Protein AF-A0A8S0VMH8-F1 (afdb_monomer_lite)

Secondary structure (DSSP, 8-state):
----------EEEEEPPP---S--TT---HHHHHHHHHHHTT-EEEEEE-SS-EEEEEE--HHHHHHHHHHTT-EEEBTTS-EEE--STTGGGBPPPTTS-SS-HHHHHHHHHHHHHHHH-

Organism: NCBI:txid158383

Foldseek 3Di:
DDDPPPPFPWPKDWDFDDDDDDDDPDPDPVVVVLQVLCVVLQWDWDWDDDPGTIIITTGHDPLSLQVLQLVVQDFFAFPVGDTGGRHSVPQNRGDADPVRHSDDPVSSVSSVCSSSVVSVD

Radius of gyration: 18.2 Å; chains: 1; bounding box: 45×43×51 Å

Sequence (121 aa):
MRGKKKLCLRFVWWFQRKSEKQGDESSLDCVEVLVDEFKKGGLIVERVIGLQNEFIKLSAPLEILGKAAAELQFTKRTHIGMDLPFEWDEVEAFVRQPDGSLFTWCEHFHCYNHIIYGIVC

pLDDT: mean 79.64, std 22.3, range [29.2, 97.75]

Structure (mmCIF, N/CA/C/O backbone):
data_AF-A0A8S0VMH8-F1
#
_entry.id   AF-A0A8S0VMH8-F1
#
loop_
_atom_site.group_PDB
_atom_site.id
_atom_site.type_symbol
_atom_site.label_atom_id
_atom_site.label_alt_id
_atom_site.label_comp_id
_atom_site.label_asym_id
_atom_site.label_entity_id
_atom_site.label_seq_id
_atom_site.pdbx_PDB_ins_code
_atom_site.Cartn_x
_atom_site.Cartn_y
_atom_site.Cartn_z
_atom_site.occupancy
_atom_site.B_iso_or_equiv
_atom_site.auth_seq_id
_atom_site.auth_comp_id
_atom_site.auth_asym_id
_atom_site.auth_atom_id
_atom_site.pdbx_PDB_model_num
ATOM 1 N N . MET A 1 1 ? 7.096 -28.220 6.467 1.00 31.67 1 MET A N 1
ATOM 2 C CA . MET A 1 1 ? 6.197 -27.231 5.828 1.00 31.67 1 MET A CA 1
ATOM 3 C C . MET A 1 1 ? 6.559 -25.843 6.349 1.00 31.67 1 MET A C 1
ATOM 5 O O . MET A 1 1 ? 6.340 -25.572 7.520 1.00 31.67 1 MET A O 1
ATOM 9 N N . ARG A 1 2 ? 7.225 -25.003 5.541 1.00 32.41 2 ARG A N 1
ATOM 10 C CA . ARG A 1 2 ? 7.616 -23.637 5.945 1.00 32.41 2 ARG A CA 1
ATOM 11 C C . ARG A 1 2 ? 6.394 -22.728 5.853 1.00 32.41 2 ARG A C 1
ATOM 13 O O . ARG A 1 2 ? 5.888 -22.496 4.759 1.00 32.41 2 ARG A O 1
ATOM 20 N N . GLY A 1 3 ? 5.926 -22.240 7.000 1.00 30.70 3 GLY A N 1
ATOM 21 C CA . GLY A 1 3 ? 4.886 -21.220 7.070 1.00 30.70 3 GLY A CA 1
ATOM 22 C C . GLY A 1 3 ? 5.331 -19.971 6.317 1.00 30.70 3 GLY A C 1
ATOM 23 O O . GLY A 1 3 ? 6.399 -19.420 6.588 1.00 30.70 3 GLY A O 1
ATOM 24 N N . LYS A 1 4 ? 4.522 -19.551 5.343 1.00 32.47 4 LYS A N 1
ATOM 25 C CA . LYS A 1 4 ? 4.679 -18.277 4.643 1.00 32.47 4 LYS A CA 1
ATOM 26 C C . LYS A 1 4 ? 4.610 -17.168 5.692 1.00 32.47 4 LYS A C 1
ATOM 28 O O . LYS A 1 4 ? 3.552 -16.941 6.276 1.00 32.47 4 LYS A O 1
ATOM 33 N N . LYS A 1 5 ? 5.731 -16.489 5.944 1.00 29.20 5 LYS A N 1
ATOM 34 C CA . LYS A 1 5 ? 5.734 -15.226 6.683 1.00 29.20 5 LYS A CA 1
ATOM 35 C C . LYS A 1 5 ? 4.987 -14.215 5.813 1.00 29.20 5 LYS A C 1
ATOM 37 O O . LYS A 1 5 ? 5.575 -13.628 4.913 1.00 29.20 5 LYS A O 1
ATOM 42 N N . LYS A 1 6 ? 3.676 -14.065 6.025 1.00 30.50 6 LYS A N 1
ATOM 43 C CA . LYS A 1 6 ? 2.951 -12.892 5.533 1.00 30.50 6 LYS A CA 1
ATOM 44 C C . LYS A 1 6 ? 3.565 -11.705 6.263 1.00 30.50 6 LYS A C 1
ATOM 46 O O . LYS A 1 6 ? 3.355 -11.553 7.465 1.00 30.50 6 LYS A O 1
ATOM 51 N N . LEU A 1 7 ? 4.378 -10.927 5.557 1.00 31.72 7 LEU A N 1
ATOM 52 C CA . LEU A 1 7 ? 4.862 -9.639 6.025 1.00 31.72 7 LEU A CA 1
ATOM 53 C C . LEU A 1 7 ? 3.640 -8.711 6.071 1.00 31.72 7 LEU A C 1
ATOM 55 O O . LEU A 1 7 ? 3.304 -8.034 5.108 1.00 31.72 7 LEU A O 1
ATOM 59 N N . CYS A 1 8 ? 2.884 -8.802 7.163 1.00 35.44 8 CYS A N 1
ATOM 60 C CA . CYS A 1 8 ? 1.748 -7.940 7.433 1.00 35.44 8 CYS A CA 1
ATOM 61 C C . CYS A 1 8 ? 2.316 -6.703 8.114 1.00 35.44 8 CYS A C 1
ATOM 63 O O . CYS A 1 8 ? 2.637 -6.720 9.303 1.00 35.44 8 CYS A O 1
ATOM 65 N N . LEU A 1 9 ? 2.516 -5.658 7.327 1.00 40.50 9 LEU A N 1
ATOM 66 C CA . LEU A 1 9 ? 2.831 -4.339 7.836 1.00 40.50 9 LEU A CA 1
ATOM 67 C C . LEU A 1 9 ? 1.653 -3.868 8.688 1.00 40.50 9 LEU A C 1
ATOM 69 O O . LEU A 1 9 ? 0.569 -3.625 8.174 1.00 40.50 9 LEU A O 1
ATOM 73 N N . ARG A 1 10 ? 1.854 -3.848 10.006 1.00 44.62 10 ARG A N 1
ATOM 74 C CA . ARG A 1 10 ? 0.861 -3.447 11.003 1.00 44.62 10 ARG A CA 1
ATOM 75 C C . ARG A 1 10 ? 1.161 -2.010 11.400 1.00 44.62 10 ARG A C 1
ATOM 77 O O . ARG A 1 10 ? 1.980 -1.782 12.285 1.00 44.62 10 ARG A O 1
ATOM 84 N N . PHE A 1 11 ? 0.501 -1.047 10.765 1.00 49.25 11 PHE A N 1
ATOM 85 C CA . PHE A 1 11 ? 0.364 0.266 11.389 1.00 49.25 11 PHE A CA 1
ATOM 86 C C . PHE A 1 11 ? -0.639 0.110 12.523 1.00 49.25 11 PHE A C 1
ATOM 88 O O . PHE A 1 11 ? -1.797 -0.230 12.286 1.00 49.25 11 PHE A O 1
ATOM 95 N N . VAL A 1 12 ? -0.150 0.248 13.753 1.00 50.31 12 VAL A N 1
ATOM 96 C CA . VAL A 1 12 ? -0.958 0.190 14.970 1.00 50.31 12 VAL A CA 1
ATOM 97 C C . VAL A 1 12 ? -1.153 1.623 15.426 1.00 50.31 12 VAL A C 1
ATOM 99 O O . VAL A 1 12 ? -0.235 2.223 15.983 1.00 50.31 12 VAL A O 1
ATOM 102 N N . TRP A 1 13 ? -2.334 2.176 15.170 1.00 48.81 13 TRP A N 1
ATOM 103 C CA . TRP A 1 13 ? -2.704 3.459 15.754 1.00 48.81 13 TRP A CA 1
ATOM 104 C C . TRP A 1 13 ? -3.155 3.235 17.196 1.00 48.81 13 TRP A C 1
ATOM 106 O O . TRP A 1 13 ? -3.978 2.360 17.475 1.00 48.81 13 TRP A O 1
ATOM 116 N N . TRP A 1 14 ? -2.558 3.994 18.115 1.00 41.19 14 TRP A N 1
ATOM 117 C CA . TRP A 1 14 ? -2.886 3.977 19.537 1.00 41.19 14 TRP A CA 1
ATOM 118 C C . TRP A 1 14 ? -4.058 4.920 19.790 1.00 41.19 14 TRP A C 1
ATOM 120 O O . TRP A 1 14 ? -3.935 6.119 19.546 1.00 41.19 14 TRP A O 1
ATOM 130 N N . PHE A 1 15 ? -5.161 4.397 20.325 1.00 46.44 15 PHE A N 1
ATOM 131 C CA . PHE A 1 15 ? -6.250 5.224 20.835 1.00 46.44 15 PHE A CA 1
ATOM 132 C C . PHE A 1 15 ? -6.368 5.051 22.352 1.00 46.44 15 PHE A C 1
ATOM 134 O O . PHE A 1 15 ? -6.467 3.932 22.863 1.00 46.44 15 PHE A O 1
ATOM 141 N N . GLN A 1 16 ? -6.343 6.164 23.090 1.00 42.12 16 GLN A N 1
ATOM 142 C CA . GLN A 1 16 ? -6.685 6.156 24.510 1.00 42.12 16 GLN A CA 1
ATOM 143 C C . GLN A 1 16 ? -8.202 6.223 24.663 1.00 42.12 16 GLN A C 1
ATOM 145 O O . GLN A 1 16 ? -8.855 7.144 24.172 1.00 42.12 16 GLN A O 1
ATOM 150 N N . ARG A 1 17 ? -8.758 5.263 25.402 1.00 49.00 17 ARG A N 1
ATOM 151 C CA . ARG A 1 17 ? -10.168 5.258 25.790 1.00 49.00 17 ARG A CA 1
ATOM 152 C C . ARG A 1 17 ? -10.458 6.469 26.683 1.00 49.00 17 ARG A C 1
ATOM 154 O O . ARG A 1 17 ? -9.958 6.524 27.807 1.00 49.00 17 ARG A O 1
ATOM 161 N N . LYS A 1 18 ? -11.321 7.394 26.252 1.00 48.12 18 LYS A N 1
ATOM 162 C CA . LYS A 1 18 ? -12.032 8.265 27.201 1.00 48.12 18 LYS A CA 1
ATOM 163 C C . LYS A 1 18 ? -13.175 7.455 27.805 1.00 48.12 18 LYS A C 1
ATOM 165 O O . LYS A 1 18 ? -14.007 6.923 27.085 1.00 48.12 18 LYS A O 1
ATOM 170 N N . SER A 1 19 ? -13.194 7.312 29.127 1.00 41.12 19 SER A N 1
ATOM 171 C CA . SER A 1 19 ? -14.351 6.756 29.828 1.00 41.12 19 SER A CA 1
ATOM 172 C C . SER A 1 19 ? -15.518 7.740 29.710 1.00 41.12 19 SER A C 1
ATOM 174 O O . SER A 1 19 ? -15.486 8.788 30.360 1.00 41.12 19 SER A O 1
ATOM 176 N N . GLU A 1 20 ? -16.530 7.432 28.904 1.00 45.09 20 GLU A N 1
ATOM 177 C CA . GLU A 1 20 ? -17.802 8.149 28.980 1.00 45.09 20 GLU A CA 1
ATOM 178 C C . GLU A 1 20 ? -18.478 7.808 30.312 1.00 45.09 20 GLU A C 1
ATOM 180 O O . GLU A 1 20 ? -18.734 6.649 30.648 1.00 45.09 20 GLU A O 1
ATOM 185 N N . LYS A 1 21 ? -18.716 8.850 31.114 1.00 41.84 21 LYS A N 1
ATOM 186 C CA . LYS A 1 21 ? -19.745 8.801 32.149 1.00 41.84 21 LYS A CA 1
ATOM 187 C C . LYS A 1 21 ? -21.090 8.711 31.429 1.00 41.84 21 LYS A C 1
ATOM 189 O O . LYS A 1 21 ? -21.283 9.382 30.424 1.00 41.84 21 LYS A O 1
ATOM 194 N N . GLN A 1 22 ? -21.971 7.874 31.969 1.00 44.91 22 GLN A N 1
ATOM 195 C CA . GLN A 1 22 ? -23.340 7.638 31.510 1.00 44.91 22 GLN A CA 1
ATOM 196 C C . GLN A 1 22 ? -24.050 8.908 31.020 1.00 44.91 22 GLN A C 1
ATOM 198 O O . GLN A 1 22 ? -24.125 9.888 31.760 1.00 44.91 22 GLN A O 1
ATOM 203 N N . GLY A 1 23 ? -24.649 8.800 29.832 1.00 42.72 23 GLY A N 1
ATOM 204 C CA . GLY A 1 23 ? -25.714 9.675 29.351 1.00 42.72 23 GLY A CA 1
ATOM 205 C C . GLY A 1 23 ? -25.326 10.559 28.171 1.00 42.72 23 GLY A C 1
ATOM 206 O O . GLY A 1 23 ? -25.052 11.730 28.384 1.00 42.72 23 GLY A O 1
ATOM 207 N N . ASP A 1 24 ? -25.343 10.014 26.951 1.00 37.09 24 ASP A N 1
ATOM 208 C CA . ASP A 1 24 ? -26.187 10.543 25.868 1.00 37.09 24 ASP A CA 1
ATOM 209 C C . ASP A 1 24 ? -26.194 9.569 24.679 1.00 37.09 24 ASP A C 1
ATOM 211 O O . ASP A 1 24 ? -25.151 9.174 24.160 1.00 37.09 24 ASP A O 1
ATOM 215 N N . GLU A 1 25 ? -27.381 9.167 24.244 1.00 49.41 25 GLU A N 1
ATOM 216 C CA . GLU A 1 25 ? -27.616 8.284 23.100 1.00 49.41 25 GLU A CA 1
ATOM 217 C C . GLU A 1 25 ? -27.525 9.114 21.804 1.00 49.41 25 GLU A C 1
ATOM 219 O O . GLU A 1 25 ? -28.521 9.334 21.125 1.00 49.41 25 GLU A O 1
ATOM 224 N N . SER A 1 26 ? -26.350 9.684 21.496 1.00 48.09 26 SER A N 1
ATOM 225 C CA . SER A 1 26 ? -26.104 10.365 20.205 1.00 48.09 26 SER A CA 1
ATOM 226 C C . SER A 1 26 ? -24.635 10.627 19.832 1.00 48.09 26 SER A C 1
ATOM 228 O O . SER A 1 26 ? -24.385 11.256 18.800 1.00 48.09 26 SER A O 1
ATOM 230 N N . SER A 1 27 ? -23.638 10.155 20.594 1.00 51.16 27 SER A N 1
ATOM 231 C CA . SER A 1 27 ? -22.252 10.220 20.117 1.00 51.16 27 SER A CA 1
ATOM 232 C C . SER A 1 27 ? -22.041 9.119 19.072 1.00 51.16 27 SER A C 1
ATOM 234 O O . SER A 1 27 ? -21.967 7.935 19.385 1.00 51.16 27 SER A O 1
ATOM 236 N N . LEU A 1 28 ? -22.006 9.496 17.790 1.00 55.19 28 LEU A N 1
ATOM 237 C CA . LEU A 1 28 ? -21.472 8.630 16.734 1.00 55.19 28 LEU A CA 1
ATOM 238 C C . LEU A 1 28 ? -20.139 8.057 17.234 1.00 55.19 28 LEU A C 1
ATOM 240 O O . LEU A 1 28 ? -19.263 8.849 17.599 1.00 55.19 28 LEU A O 1
ATOM 244 N N . ASP A 1 29 ? -19.981 6.726 17.266 1.00 78.88 29 ASP A N 1
ATOM 245 C CA . ASP A 1 29 ? -18.686 6.116 17.580 1.00 78.88 29 ASP A CA 1
ATOM 246 C C . ASP A 1 29 ? -17.715 6.580 16.489 1.00 78.88 29 ASP A C 1
ATOM 248 O O . ASP A 1 29 ? -17.712 6.091 15.359 1.00 78.88 29 ASP A O 1
ATOM 252 N N . CYS A 1 30 ? -16.922 7.605 16.800 1.00 79.38 30 CYS A N 1
ATOM 253 C CA . CYS A 1 30 ? -15.987 8.210 15.862 1.00 79.38 30 CYS A CA 1
ATOM 254 C C . CYS A 1 30 ? -14.969 7.182 15.356 1.00 79.38 30 CYS A C 1
ATOM 256 O O . CYS A 1 30 ? -14.424 7.338 14.263 1.00 79.38 30 CYS A O 1
ATOM 258 N N . VAL A 1 31 ? -14.761 6.106 16.122 1.00 82.19 31 VAL A N 1
ATOM 259 C CA . VAL A 1 31 ? -13.956 4.961 15.720 1.00 82.19 31 VAL A CA 1
ATOM 260 C C . VAL A 1 31 ? -14.654 4.165 14.620 1.00 82.19 31 VAL A C 1
ATOM 262 O O . VAL A 1 31 ? -13.990 3.779 13.663 1.00 82.19 31 VAL A O 1
ATOM 265 N N . GLU A 1 32 ? -15.968 3.942 14.697 1.00 86.56 32 GLU A N 1
ATOM 266 C CA . GLU A 1 32 ? -16.723 3.256 13.637 1.00 86.56 32 GLU A CA 1
ATOM 267 C C . GLU A 1 32 ? -16.711 4.049 12.332 1.00 86.56 32 GLU A C 1
ATOM 269 O O . GLU A 1 32 ? -16.395 3.482 11.287 1.00 86.56 32 GLU A O 1
ATOM 274 N N . VAL A 1 33 ? -16.941 5.365 12.399 1.00 87.88 33 VAL A N 1
ATOM 275 C CA . VAL A 1 33 ? -16.843 6.241 11.220 1.00 87.88 33 VAL A CA 1
ATOM 276 C C . VAL A 1 33 ? -15.447 6.142 10.598 1.00 87.88 33 VAL A C 1
ATOM 278 O O . VAL A 1 33 ? -15.318 5.918 9.397 1.00 87.88 33 VAL A O 1
ATOM 281 N N . LEU A 1 34 ? -14.390 6.230 11.411 1.00 86.81 34 LEU A N 1
ATOM 282 C CA . LEU A 1 34 ? -13.008 6.119 10.940 1.00 86.81 34 LEU A CA 1
ATOM 283 C C . LEU A 1 34 ? -12.707 4.748 10.306 1.00 86.81 34 LEU A C 1
ATOM 285 O O . LEU A 1 34 ? -12.033 4.668 9.279 1.00 86.81 34 LEU A O 1
ATOM 289 N N . VAL A 1 35 ? -13.202 3.661 10.905 1.00 89.94 35 VAL A N 1
ATOM 290 C CA . VAL A 1 35 ? -13.057 2.299 10.369 1.00 89.94 35 VAL A CA 1
ATOM 291 C C . VAL A 1 35 ? -13.734 2.177 9.006 1.00 89.94 35 VAL A C 1
ATOM 293 O O . VAL A 1 35 ? -13.166 1.557 8.103 1.00 89.94 35 VAL A O 1
ATOM 296 N N . ASP A 1 36 ? -14.922 2.752 8.848 1.00 92.38 36 ASP A N 1
ATOM 297 C CA . ASP A 1 36 ? -15.658 2.712 7.589 1.00 92.38 36 ASP A CA 1
ATOM 298 C C . ASP A 1 36 ? -14.982 3.547 6.504 1.00 92.38 36 ASP A C 1
ATOM 300 O O . ASP A 1 36 ? -14.848 3.069 5.376 1.00 92.38 36 ASP A O 1
ATOM 304 N N . GLU A 1 37 ? -14.464 4.730 6.834 1.00 92.12 37 GLU A N 1
ATOM 305 C CA . GLU A 1 37 ? -13.691 5.540 5.887 1.00 92.12 37 GLU A CA 1
ATOM 306 C C . GLU A 1 37 ? -12.401 4.835 5.438 1.00 92.12 37 GLU A C 1
ATOM 308 O O . GLU A 1 37 ? -12.110 4.764 4.242 1.00 92.12 37 GLU A O 1
ATOM 313 N N . PHE A 1 38 ? -11.669 4.189 6.352 1.00 92.56 38 PHE A N 1
ATOM 314 C CA . PHE A 1 38 ? -10.505 3.381 5.973 1.00 92.56 38 PHE A CA 1
ATOM 315 C C . PHE A 1 38 ? -10.865 2.215 5.046 1.00 92.56 38 PHE A C 1
ATOM 317 O O . PHE A 1 38 ? -10.144 1.956 4.078 1.00 92.56 38 PHE A O 1
ATOM 324 N N . LYS A 1 39 ? -11.985 1.526 5.294 1.00 94.12 39 LYS A N 1
ATOM 325 C CA . LYS A 1 39 ? -12.461 0.452 4.408 1.00 94.12 39 LYS A CA 1
ATOM 326 C C . LYS A 1 39 ? -12.870 0.979 3.034 1.00 94.12 39 LYS A C 1
ATOM 328 O O . LYS A 1 39 ? -12.551 0.335 2.036 1.00 94.12 39 LYS A O 1
ATOM 333 N N . LYS A 1 40 ? -13.542 2.136 2.962 1.00 93.50 40 LYS A N 1
ATOM 334 C CA . LYS A 1 40 ? -13.889 2.801 1.692 1.00 93.50 40 LYS A CA 1
ATOM 335 C C . LYS A 1 40 ? -12.640 3.165 0.890 1.00 93.50 40 LYS A C 1
ATOM 337 O O . LYS A 1 40 ? -12.631 2.975 -0.321 1.00 93.50 40 LYS A O 1
ATOM 342 N N . GLY A 1 41 ? -11.567 3.578 1.568 1.00 90.62 41 GLY A N 1
ATOM 343 C CA . GLY A 1 41 ? -10.242 3.790 0.974 1.00 90.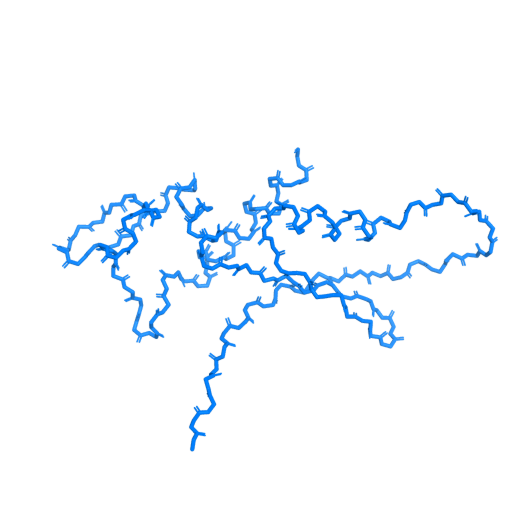62 41 GLY A CA 1
ATOM 344 C C . GLY A 1 41 ? -9.508 2.512 0.538 1.00 90.62 41 GLY A C 1
ATOM 345 O O . GLY A 1 41 ? -8.355 2.575 0.120 1.00 90.62 41 GLY A O 1
ATOM 346 N N . GLY A 1 42 ? -10.137 1.336 0.648 1.00 92.31 42 GLY A N 1
ATOM 347 C CA . GLY A 1 42 ? -9.565 0.056 0.229 1.00 92.31 42 GLY A CA 1
ATOM 348 C C . GLY A 1 42 ? -8.612 -0.579 1.245 1.00 92.31 42 GLY A C 1
ATOM 349 O O . GLY A 1 42 ? -7.966 -1.584 0.935 1.00 92.31 42 GLY A O 1
ATOM 350 N N . LEU A 1 43 ? -8.518 -0.032 2.462 1.00 93.31 43 LEU A N 1
ATOM 351 C CA . LEU A 1 43 ? -7.717 -0.621 3.530 1.00 93.31 43 LEU A CA 1
ATOM 352 C C . LEU A 1 43 ? -8.461 -1.783 4.201 1.00 93.31 43 LEU A C 1
ATOM 354 O O . LEU A 1 43 ? -9.674 -1.777 4.402 1.00 93.31 43 LEU A O 1
ATOM 358 N N . ILE A 1 44 ? -7.697 -2.790 4.608 1.00 93.19 44 ILE A N 1
ATOM 359 C CA . ILE A 1 44 ? -8.143 -3.871 5.481 1.00 93.19 44 ILE A CA 1
ATOM 360 C C . ILE A 1 44 ? -7.913 -3.419 6.922 1.00 93.19 44 ILE A C 1
ATOM 362 O O . ILE A 1 44 ? -6.781 -3.139 7.322 1.00 93.19 44 ILE A O 1
ATOM 366 N N . VAL A 1 45 ? -8.992 -3.375 7.700 1.00 92.31 45 VAL A N 1
ATOM 367 C CA . VAL A 1 45 ? -9.004 -2.823 9.058 1.00 92.31 45 VAL A CA 1
ATOM 368 C C . VAL A 1 45 ? -9.329 -3.926 10.068 1.00 92.31 45 VAL A C 1
ATOM 370 O O . VAL A 1 45 ? -10.381 -4.556 9.985 1.00 92.31 45 VAL A O 1
ATOM 373 N N . GLU A 1 46 ? -8.441 -4.159 11.037 1.00 90.12 46 GLU A N 1
ATOM 374 C CA . GLU A 1 46 ? -8.651 -5.077 12.169 1.00 90.12 46 GLU A CA 1
ATOM 375 C C . GLU A 1 46 ? -8.664 -4.257 13.472 1.00 90.12 46 GLU A C 1
ATOM 377 O O . GLU A 1 46 ? -7.625 -3.748 13.901 1.00 90.12 46 GLU A O 1
ATOM 382 N N . ARG A 1 47 ? -9.840 -4.133 14.106 1.00 86.38 47 ARG A N 1
ATOM 383 C CA . ARG A 1 47 ? -10.011 -3.524 15.439 1.00 86.38 47 ARG A CA 1
ATOM 384 C C . ARG A 1 47 ? -9.601 -4.540 16.504 1.00 86.38 47 ARG A C 1
ATOM 386 O O . ARG A 1 47 ? -10.004 -5.700 16.457 1.00 86.38 47 ARG A O 1
ATOM 393 N N . VAL A 1 48 ? -8.776 -4.122 17.454 1.00 84.19 48 VAL A N 1
ATOM 394 C CA . VAL A 1 48 ? -8.186 -4.999 18.468 1.00 84.19 48 VAL A CA 1
ATOM 395 C C . VAL A 1 48 ? -8.344 -4.353 19.820 1.00 84.19 48 VAL A C 1
ATOM 397 O O . VAL A 1 48 ? -7.717 -3.340 20.128 1.00 84.19 48 VAL A O 1
ATOM 400 N N . ILE A 1 49 ? -9.164 -4.988 20.640 1.00 82.62 49 ILE A N 1
ATOM 401 C CA . ILE A 1 49 ? -9.447 -4.536 21.990 1.00 82.62 49 ILE A CA 1
ATOM 402 C C . ILE A 1 49 ? -8.407 -5.170 22.916 1.00 82.62 49 ILE A C 1
ATOM 404 O O . ILE A 1 49 ? -8.356 -6.388 23.083 1.00 82.62 49 ILE A O 1
ATOM 408 N N . GLY A 1 50 ? -7.528 -4.342 23.470 1.00 75.44 50 GLY A N 1
ATOM 409 C CA . GLY A 1 50 ? -6.598 -4.713 24.528 1.00 75.44 50 GLY A CA 1
ATOM 410 C C . GLY A 1 50 ? -7.190 -4.476 25.921 1.00 75.44 50 GLY A C 1
ATOM 411 O O . GLY A 1 50 ? -8.266 -3.911 26.080 1.00 75.44 50 GLY A O 1
ATOM 412 N N . LEU A 1 51 ? -6.450 -4.876 26.958 1.00 71.69 51 LEU A N 1
ATOM 413 C CA . LEU A 1 51 ? -6.876 -4.758 28.364 1.00 71.69 51 LEU A CA 1
ATOM 414 C C . LEU A 1 51 ? -7.166 -3.315 28.812 1.00 71.69 51 LEU A C 1
ATOM 416 O O . LEU A 1 51 ? -8.059 -3.087 29.622 1.00 71.69 51 LEU A O 1
ATOM 420 N N . GLN A 1 52 ? -6.396 -2.346 28.315 1.00 72.44 52 GLN A N 1
ATOM 421 C CA . GLN A 1 52 ? -6.523 -0.927 28.681 1.00 72.44 52 GLN A CA 1
ATOM 422 C C . GLN A 1 52 ? -6.728 -0.010 27.475 1.00 72.44 52 GLN A C 1
ATOM 424 O O . GLN A 1 52 ? -7.095 1.149 27.649 1.00 72.44 52 GLN A O 1
ATOM 429 N N . ASN A 1 53 ? -6.485 -0.522 26.268 1.00 71.06 53 ASN A N 1
ATOM 430 C CA . ASN A 1 53 ? -6.367 0.277 25.057 1.00 71.06 53 ASN A CA 1
ATOM 431 C C . ASN A 1 53 ? -7.056 -0.416 23.904 1.00 71.06 53 ASN A C 1
ATOM 433 O O . ASN A 1 53 ? -7.219 -1.636 23.901 1.00 71.06 53 ASN A O 1
ATOM 437 N N . GLU A 1 54 ? -7.369 0.375 22.898 1.00 78.12 54 GLU A N 1
ATOM 438 C CA . GLU A 1 54 ? -7.899 -0.108 21.648 1.00 78.12 54 GLU A CA 1
ATOM 439 C C . GLU A 1 54 ? -6.944 0.250 20.515 1.00 78.12 54 GLU A C 1
ATOM 441 O O . GLU A 1 54 ? -6.321 1.316 20.517 1.00 78.12 54 GLU A O 1
ATOM 446 N N . PHE A 1 55 ? -6.806 -0.669 19.566 1.00 79.81 55 PHE A N 1
ATOM 447 C CA . PHE A 1 55 ? -5.918 -0.514 18.432 1.00 79.81 55 PHE A CA 1
ATOM 448 C C . PHE A 1 55 ? -6.654 -0.778 17.137 1.00 79.81 55 PHE A C 1
ATOM 450 O O . PHE A 1 55 ? -7.359 -1.779 17.005 1.00 79.81 55 PHE A O 1
ATOM 457 N N . ILE A 1 56 ? -6.376 0.054 16.144 1.00 85.75 56 ILE A N 1
ATOM 458 C CA . ILE A 1 56 ? -6.708 -0.248 14.761 1.00 85.75 56 ILE A CA 1
ATOM 459 C C . ILE A 1 56 ? -5.432 -0.709 14.075 1.00 85.75 56 ILE A C 1
ATOM 461 O O . ILE A 1 56 ? -4.417 -0.009 14.073 1.00 85.75 56 ILE A O 1
ATOM 465 N N . LYS A 1 57 ? -5.483 -1.907 13.503 1.00 88.81 57 LYS A N 1
ATOM 466 C CA . LYS A 1 57 ? -4.452 -2.409 12.604 1.00 88.81 57 LYS A CA 1
ATOM 467 C C . LYS A 1 57 ? -4.908 -2.170 11.181 1.00 88.81 57 LYS A C 1
ATOM 469 O O . LYS A 1 57 ? -5.965 -2.656 10.781 1.00 88.81 57 LYS A O 1
ATOM 474 N N . LEU A 1 58 ? -4.074 -1.468 10.432 1.00 90.25 58 LEU A N 1
ATOM 475 C CA . LEU A 1 58 ? -4.282 -1.251 9.011 1.00 90.25 58 LEU A CA 1
ATOM 476 C C . LEU A 1 58 ? -3.403 -2.193 8.201 1.00 90.25 58 LEU A C 1
ATOM 478 O O . LEU A 1 58 ? -2.270 -2.509 8.570 1.00 90.25 58 LEU A O 1
ATOM 482 N N . SER A 1 59 ? -3.952 -2.658 7.093 1.00 91.38 59 SER A N 1
ATOM 483 C CA . SER A 1 59 ? -3.252 -3.376 6.040 1.00 91.38 59 SER A CA 1
ATOM 484 C C . SER A 1 59 ? -3.839 -2.953 4.697 1.00 91.38 59 SER A C 1
ATOM 486 O O . SER A 1 59 ? -4.963 -2.470 4.643 1.00 91.38 59 SER A O 1
ATOM 488 N N . ALA A 1 60 ? -3.105 -3.130 3.607 1.00 92.31 60 ALA A N 1
ATOM 489 C CA . ALA A 1 60 ? -3.561 -2.755 2.276 1.00 92.31 60 ALA A CA 1
ATOM 490 C C . ALA A 1 60 ? -3.274 -3.889 1.283 1.00 92.31 60 ALA A C 1
ATOM 492 O O . ALA A 1 60 ? -2.196 -4.497 1.343 1.00 92.31 60 ALA A O 1
ATOM 493 N N . PRO A 1 61 ? -4.214 -4.199 0.373 1.00 94.31 61 PRO A N 1
ATOM 494 C CA . PRO A 1 61 ? -3.926 -5.019 -0.794 1.00 94.31 61 PRO A CA 1
ATOM 495 C C . PRO A 1 61 ? -2.786 -4.413 -1.620 1.00 94.31 61 PRO A C 1
ATOM 497 O O . PRO A 1 61 ? -2.635 -3.193 -1.679 1.00 94.31 61 PRO A O 1
ATOM 500 N N . LEU A 1 62 ? -2.013 -5.263 -2.303 1.00 93.88 62 LEU A N 1
ATOM 501 C CA . LEU A 1 62 ? -0.890 -4.801 -3.127 1.00 93.88 62 LEU A CA 1
ATOM 502 C C . LEU A 1 62 ? -1.337 -3.806 -4.208 1.00 93.88 62 LEU A C 1
ATOM 504 O O . LEU A 1 62 ? -0.621 -2.853 -4.470 1.00 93.88 62 LEU A O 1
ATOM 508 N N . GLU A 1 63 ? -2.529 -3.997 -4.774 1.00 95.75 63 GLU A N 1
ATOM 509 C CA . GLU A 1 63 ? -3.128 -3.087 -5.756 1.00 95.75 63 GLU A CA 1
ATOM 510 C C . GLU A 1 63 ? -3.371 -1.682 -5.204 1.00 95.75 63 GLU A C 1
ATOM 512 O O . GLU A 1 63 ? -3.069 -0.701 -5.874 1.00 95.75 63 GLU A O 1
ATOM 517 N N . ILE A 1 64 ? -3.867 -1.572 -3.970 1.00 96.12 64 ILE A N 1
ATOM 518 C CA . ILE A 1 64 ? -4.119 -0.274 -3.334 1.00 96.12 64 ILE A CA 1
ATOM 519 C C . ILE A 1 64 ? -2.796 0.462 -3.097 1.00 96.12 64 ILE A C 1
ATOM 521 O O . ILE A 1 64 ? -2.684 1.651 -3.384 1.00 96.12 64 ILE A O 1
ATOM 525 N N . LEU A 1 65 ? -1.764 -0.261 -2.652 1.00 95.62 65 LEU A N 1
ATOM 526 C CA . LEU A 1 65 ? -0.416 0.296 -2.504 1.00 95.62 65 LEU A CA 1
ATOM 527 C C . LEU A 1 65 ? 0.205 0.662 -3.856 1.00 95.62 65 LEU A C 1
ATOM 529 O O . LEU A 1 65 ? 0.885 1.674 -3.960 1.00 95.62 65 LEU A O 1
ATOM 533 N N . GLY A 1 66 ? -0.052 -0.138 -4.889 1.00 96.69 66 GLY A N 1
ATOM 534 C CA . GLY A 1 66 ? 0.390 0.118 -6.251 1.00 96.69 66 GLY A CA 1
ATOM 535 C C . GLY A 1 66 ? -0.175 1.404 -6.834 1.00 96.69 66 GLY A C 1
ATOM 536 O O . GLY A 1 66 ? 0.582 2.231 -7.331 1.00 96.69 66 GLY A O 1
ATOM 537 N N . LYS A 1 67 ? -1.489 1.606 -6.710 1.00 97.00 67 LYS A N 1
ATOM 538 C CA . LYS A 1 67 ? -2.153 2.840 -7.151 1.00 97.00 67 LYS A CA 1
ATOM 539 C C . LYS A 1 67 ? -1.620 4.060 -6.401 1.00 97.00 67 LYS A C 1
ATOM 541 O O . LYS A 1 67 ? -1.230 5.031 -7.035 1.00 97.00 67 LYS A O 1
ATOM 546 N N . ALA A 1 68 ? -1.482 3.967 -5.077 1.00 97.06 68 ALA A N 1
ATOM 547 C CA . ALA A 1 68 ? -0.889 5.042 -4.281 1.00 97.06 68 ALA A CA 1
ATOM 548 C C . ALA A 1 68 ? 0.564 5.348 -4.694 1.00 97.06 68 ALA A C 1
ATOM 550 O O . ALA A 1 68 ? 0.951 6.508 -4.785 1.00 97.06 68 ALA A O 1
ATOM 551 N N . ALA A 1 69 ? 1.375 4.326 -4.980 1.00 97.75 69 ALA A N 1
ATOM 552 C CA . ALA A 1 69 ? 2.746 4.512 -5.453 1.00 97.75 69 ALA A CA 1
ATOM 553 C C . ALA A 1 69 ? 2.816 5.195 -6.831 1.00 97.75 69 ALA A C 1
ATOM 555 O O . ALA A 1 69 ? 3.725 5.995 -7.061 1.00 97.75 69 ALA A O 1
ATOM 556 N N . ALA A 1 70 ? 1.868 4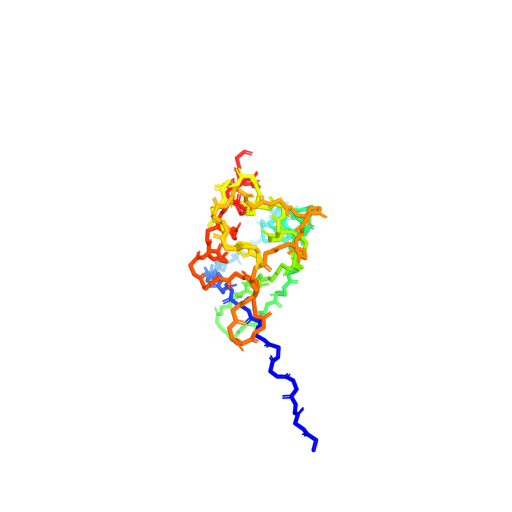.893 -7.724 1.00 97.69 70 ALA A N 1
ATOM 557 C CA . ALA A 1 70 ? 1.747 5.543 -9.027 1.00 97.69 70 ALA A CA 1
ATOM 558 C C . ALA A 1 70 ? 1.316 7.012 -8.882 1.00 97.69 70 ALA A C 1
ATOM 560 O O . ALA A 1 70 ? 1.924 7.902 -9.473 1.00 97.69 70 ALA A O 1
ATOM 561 N N . GLU A 1 71 ? 0.346 7.305 -8.012 1.00 96.75 71 GLU A N 1
ATOM 562 C CA . GLU A 1 71 ? -0.064 8.681 -7.690 1.00 96.75 71 GLU A CA 1
ATOM 563 C C . GLU A 1 71 ? 1.079 9.500 -7.071 1.00 96.75 71 GLU A C 1
ATOM 565 O O . GLU A 1 71 ? 1.258 10.673 -7.395 1.00 96.75 71 GLU A O 1
ATOM 570 N N . LEU A 1 72 ? 1.902 8.867 -6.230 1.00 96.94 72 LEU A N 1
ATOM 571 C CA . LEU A 1 72 ? 3.114 9.456 -5.656 1.00 96.94 72 LEU A CA 1
ATOM 572 C C . LEU A 1 72 ? 4.296 9.522 -6.637 1.00 96.94 72 LEU A C 1
ATOM 574 O O . LEU A 1 72 ? 5.356 10.031 -6.267 1.00 96.94 72 LEU A O 1
ATOM 578 N N . GLN A 1 73 ? 4.137 9.010 -7.863 1.00 96.56 73 GLN A N 1
ATOM 579 C CA . GLN A 1 73 ? 5.143 9.026 -8.927 1.00 96.56 73 GLN A CA 1
ATOM 580 C C . GLN A 1 73 ? 6.492 8.435 -8.484 1.00 96.56 73 GLN A C 1
ATOM 582 O O . GLN A 1 73 ? 7.567 8.968 -8.776 1.00 96.56 73 GLN A O 1
ATOM 587 N N . PHE A 1 74 ? 6.454 7.315 -7.754 1.00 97.69 74 PHE A N 1
ATOM 588 C CA . PHE A 1 74 ? 7.678 6.622 -7.355 1.00 97.69 74 PHE A CA 1
ATOM 589 C C . PHE A 1 74 ? 8.492 6.224 -8.576 1.00 97.69 74 PHE A C 1
ATOM 591 O O . PHE A 1 74 ? 7.964 5.653 -9.517 1.00 97.69 74 PHE A O 1
ATOM 598 N N . THR A 1 75 ? 9.796 6.472 -8.555 1.00 97.50 75 THR A N 1
ATOM 599 C CA . THR A 1 75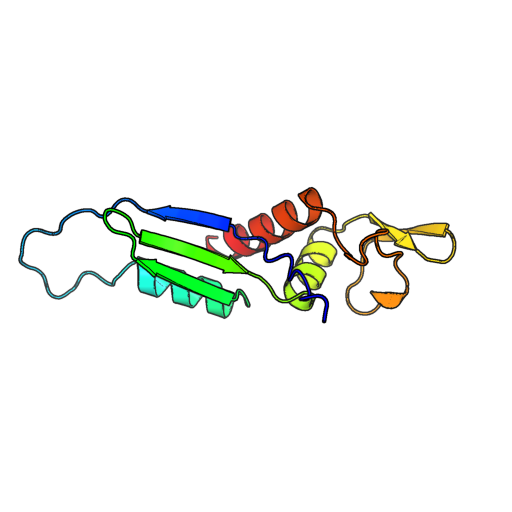 ? 10.685 5.993 -9.615 1.00 97.50 75 THR A CA 1
ATOM 600 C C . THR A 1 75 ? 11.236 4.623 -9.243 1.00 97.50 75 THR A C 1
ATOM 602 O O . THR A 1 75 ? 11.809 4.458 -8.164 1.00 97.50 75 THR A O 1
ATOM 605 N N . LYS A 1 76 ? 11.081 3.637 -10.130 1.00 97.00 76 LYS A N 1
ATOM 606 C CA . LYS A 1 76 ? 11.538 2.262 -9.902 1.00 97.00 76 LYS A CA 1
ATOM 607 C C . LYS A 1 76 ? 12.312 1.697 -11.086 1.00 97.00 76 LYS A C 1
ATOM 609 O O . LYS A 1 76 ? 12.064 2.024 -12.245 1.00 97.00 76 LYS A O 1
ATOM 614 N N . ARG A 1 77 ? 13.218 0.773 -10.763 1.00 97.06 77 ARG A N 1
ATOM 615 C CA . ARG A 1 77 ? 14.035 0.044 -11.731 1.00 97.06 77 ARG A CA 1
ATOM 616 C C . ARG A 1 77 ? 13.199 -0.994 -12.474 1.00 97.06 77 ARG A C 1
ATOM 618 O O . ARG A 1 77 ? 12.562 -1.841 -11.851 1.00 97.06 77 ARG A O 1
ATOM 625 N N . THR A 1 78 ? 13.266 -0.980 -13.795 1.00 97.38 78 THR A N 1
ATOM 626 C CA . THR A 1 78 ? 12.660 -1.981 -14.683 1.00 97.38 78 THR A CA 1
ATOM 627 C C . THR A 1 78 ? 13.615 -3.127 -15.008 1.00 97.38 78 THR A C 1
ATOM 629 O O . THR A 1 78 ? 14.834 -3.006 -14.852 1.00 97.38 78 THR A O 1
ATOM 632 N N . HIS A 1 79 ? 13.080 -4.249 -15.498 1.00 96.62 79 HIS A N 1
ATOM 633 C CA . HIS A 1 79 ? 13.876 -5.414 -15.907 1.00 96.62 79 HIS A CA 1
ATOM 634 C C . HIS A 1 79 ? 14.863 -5.118 -17.047 1.00 96.62 79 HIS A C 1
ATOM 636 O O . HIS A 1 79 ? 15.890 -5.786 -17.153 1.00 96.62 79 HIS A O 1
ATOM 642 N N . ILE A 1 80 ? 14.597 -4.086 -17.854 1.00 95.50 80 ILE A N 1
ATOM 643 C CA . ILE A 1 80 ? 15.506 -3.598 -18.904 1.00 95.50 80 ILE A CA 1
ATOM 644 C C . ILE A 1 80 ? 16.598 -2.659 -18.372 1.00 95.50 80 ILE A C 1
ATOM 646 O O . ILE A 1 80 ? 17.437 -2.186 -19.132 1.00 95.50 80 ILE A O 1
ATOM 650 N N . GLY A 1 81 ? 16.610 -2.379 -17.067 1.00 96.06 81 GLY A N 1
ATOM 651 C CA . GLY A 1 81 ? 17.620 -1.533 -16.452 1.00 96.06 81 GLY A CA 1
ATOM 652 C C . GLY A 1 81 ? 17.392 -0.035 -16.670 1.00 96.06 81 GLY A C 1
ATOM 653 O O . GLY A 1 81 ? 18.360 0.718 -16.755 1.00 96.06 81 GLY A O 1
ATOM 654 N N . MET A 1 82 ? 16.140 0.409 -16.742 1.00 97.50 82 MET A N 1
ATOM 655 C CA . MET A 1 82 ? 15.786 1.831 -16.724 1.00 97.50 82 MET A CA 1
ATOM 656 C C . MET A 1 82 ? 15.022 2.173 -15.452 1.00 97.50 82 MET A C 1
ATOM 658 O O . MET A 1 82 ? 14.223 1.364 -14.986 1.00 97.50 82 MET A O 1
ATOM 662 N N . ASP A 1 83 ? 15.256 3.364 -14.913 1.00 97.75 83 ASP A N 1
ATOM 663 C CA . ASP A 1 83 ? 14.494 3.908 -13.793 1.00 97.75 83 ASP A CA 1
ATOM 664 C C . ASP A 1 83 ? 13.362 4.773 -14.355 1.00 97.75 83 ASP A C 1
ATOM 666 O O . ASP A 1 83 ? 13.621 5.781 -15.011 1.00 97.75 83 ASP A O 1
ATOM 670 N N . LEU A 1 84 ? 12.118 4.333 -14.162 1.00 97.19 84 LEU A N 1
ATOM 671 C CA . LEU A 1 84 ? 10.912 4.955 -14.721 1.00 97.19 84 LEU A CA 1
ATOM 672 C C . LEU A 1 84 ? 9.879 5.220 -13.613 1.00 97.19 84 LEU A C 1
ATOM 674 O O . LEU A 1 84 ? 9.927 4.536 -12.583 1.00 97.19 84 LEU A O 1
ATOM 678 N N . PRO A 1 85 ? 8.952 6.181 -13.797 1.00 97.69 85 PRO A N 1
ATOM 679 C CA . PRO A 1 85 ? 7.789 6.326 -12.926 1.00 97.69 85 PRO A CA 1
ATOM 680 C C . PRO A 1 85 ? 7.014 5.011 -12.832 1.00 97.69 85 PRO A C 1
ATOM 682 O O . PRO A 1 85 ? 6.848 4.305 -13.825 1.00 97.69 85 PRO A O 1
ATOM 685 N N . PHE A 1 86 ? 6.597 4.661 -11.623 1.00 97.75 86 PHE A N 1
ATOM 686 C CA . PHE A 1 86 ? 5.893 3.428 -11.334 1.00 97.75 86 PHE A CA 1
ATOM 687 C C . PHE A 1 86 ? 4.462 3.509 -11.848 1.00 97.75 86 PHE A C 1
ATOM 689 O O . PHE A 1 86 ? 3.722 4.414 -11.475 1.00 97.75 86 PHE A O 1
ATOM 696 N N . GLU A 1 87 ? 4.063 2.503 -12.616 1.00 96.88 87 GLU A N 1
ATOM 697 C CA . GLU A 1 87 ? 2.705 2.345 -13.120 1.00 96.88 87 GLU A CA 1
ATOM 698 C C . GLU A 1 87 ? 2.154 0.998 -12.660 1.00 96.88 87 GLU A C 1
ATOM 700 O O . GLU A 1 87 ? 2.800 -0.043 -12.811 1.00 96.88 87 GLU A O 1
ATOM 705 N N . TRP A 1 88 ? 0.955 1.008 -12.072 1.00 96.94 88 TRP A N 1
ATOM 706 C CA . TRP A 1 88 ? 0.357 -0.216 -11.535 1.00 96.94 88 TRP A CA 1
ATOM 707 C C . TRP A 1 88 ? -0.013 -1.212 -12.640 1.00 96.94 88 TRP A C 1
ATOM 709 O O . TRP A 1 88 ? 0.220 -2.412 -12.490 1.00 96.94 88 TRP A O 1
ATOM 719 N N . ASP A 1 89 ? -0.531 -0.717 -13.763 1.00 96.44 89 ASP A N 1
ATOM 720 C CA . ASP A 1 89 ? -0.945 -1.559 -14.889 1.00 96.44 89 ASP A CA 1
ATOM 721 C C . ASP A 1 89 ? 0.252 -2.265 -15.556 1.00 96.44 89 ASP A C 1
ATOM 723 O O . ASP A 1 89 ? 0.103 -3.345 -16.129 1.00 96.44 89 ASP A O 1
ATOM 727 N N . GLU A 1 90 ? 1.459 -1.711 -15.402 1.00 95.81 90 GLU A N 1
ATOM 728 C CA . GLU A 1 90 ? 2.719 -2.254 -15.923 1.00 95.81 90 GLU A CA 1
ATOM 729 C C . GLU A 1 90 ? 3.624 -2.823 -14.815 1.00 95.81 90 GLU A C 1
ATOM 731 O O . GLU A 1 90 ? 4.841 -2.920 -14.973 1.00 95.81 90 GLU A O 1
ATOM 736 N N . VAL A 1 91 ? 3.048 -3.242 -13.682 1.00 96.25 91 VAL A N 1
ATOM 737 C CA . VAL A 1 91 ? 3.800 -3.687 -12.493 1.00 96.25 91 VAL A CA 1
ATOM 738 C C . VAL A 1 91 ? 4.857 -4.764 -12.777 1.00 96.25 91 VAL A C 1
ATOM 740 O O . VAL A 1 91 ? 5.929 -4.755 -12.170 1.00 96.25 91 VAL A O 1
ATOM 743 N N . GLU A 1 92 ? 4.595 -5.672 -13.718 1.00 96.50 92 GLU A N 1
ATOM 744 C CA . GLU A 1 92 ? 5.505 -6.769 -14.077 1.00 96.50 92 GLU A CA 1
ATOM 745 C C . GLU A 1 92 ? 6.742 -6.303 -14.868 1.00 96.50 92 GLU A C 1
ATOM 747 O O . GLU A 1 92 ? 7.684 -7.073 -15.044 1.00 96.50 92 GLU A O 1
ATOM 752 N N . ALA A 1 93 ? 6.786 -5.044 -15.319 1.00 96.69 93 ALA A N 1
ATOM 753 C CA . ALA A 1 93 ? 7.985 -4.449 -15.905 1.00 96.69 93 ALA A CA 1
ATOM 754 C C . ALA A 1 93 ? 9.036 -4.077 -14.842 1.00 96.69 93 ALA A C 1
ATOM 756 O O . ALA A 1 93 ? 10.222 -3.944 -15.171 1.00 96.69 93 ALA A O 1
ATOM 757 N N . PHE A 1 94 ? 8.626 -3.920 -13.577 1.00 97.31 94 PHE A N 1
ATOM 758 C CA . PHE A 1 94 ? 9.470 -3.445 -12.483 1.00 97.31 94 PHE A CA 1
ATOM 759 C C . PHE A 1 94 ? 10.126 -4.582 -11.699 1.00 97.31 94 PHE A C 1
ATOM 761 O O . PHE A 1 94 ? 9.511 -5.584 -11.335 1.00 97.31 94 PHE A O 1
ATOM 768 N N . VAL A 1 95 ? 11.401 -4.386 -11.368 1.00 96.56 95 VAL A N 1
ATOM 769 C CA . VAL A 1 95 ? 12.193 -5.349 -10.606 1.00 96.56 95 VAL A CA 1
ATOM 770 C C . VAL A 1 95 ? 11.674 -5.431 -9.172 1.00 96.56 95 VAL A C 1
ATOM 772 O O . VAL A 1 95 ? 11.592 -4.430 -8.459 1.00 96.56 95 VAL A O 1
ATOM 775 N N . ARG A 1 96 ? 11.382 -6.653 -8.721 1.00 94.88 96 ARG A N 1
ATOM 776 C CA . ARG A 1 96 ? 11.081 -6.946 -7.314 1.00 94.88 96 ARG A CA 1
ATOM 777 C C . ARG A 1 96 ? 12.362 -7.016 -6.488 1.00 94.88 96 ARG A C 1
ATOM 779 O O . ARG A 1 96 ? 13.424 -7.401 -6.977 1.00 94.88 96 ARG A O 1
ATOM 786 N N . GLN A 1 97 ? 12.249 -6.688 -5.208 1.00 93.12 97 GLN A N 1
ATOM 787 C CA . GLN A 1 97 ? 13.337 -6.852 -4.251 1.00 93.12 97 GLN A CA 1
ATOM 788 C C . GLN A 1 97 ? 13.711 -8.336 -4.080 1.00 93.12 97 GLN A C 1
ATOM 790 O O . GLN A 1 97 ? 12.910 -9.218 -4.401 1.00 93.12 97 GLN A O 1
ATOM 795 N N . PRO A 1 98 ? 14.904 -8.646 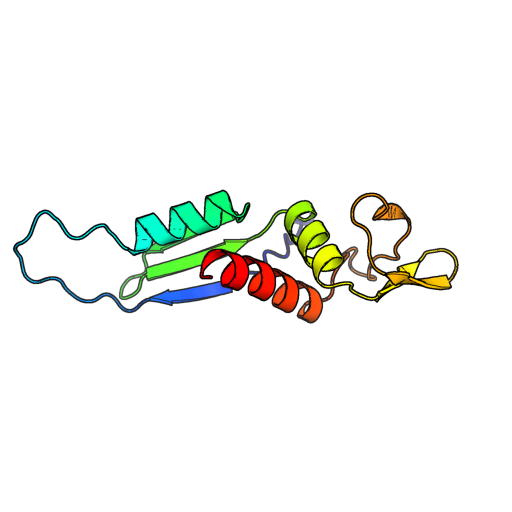-3.535 1.00 93.56 98 PRO A N 1
ATOM 796 C CA . PRO A 1 98 ? 15.361 -10.028 -3.351 1.00 93.56 98 PRO A CA 1
ATOM 797 C C . PRO A 1 98 ? 14.434 -10.904 -2.495 1.00 93.56 98 PRO A C 1
ATOM 799 O O . PRO A 1 98 ? 14.436 -12.125 -2.623 1.00 93.56 98 PRO A O 1
ATOM 802 N N . ASP A 1 99 ? 13.639 -10.291 -1.619 1.00 91.69 99 ASP A N 1
ATOM 803 C CA . ASP A 1 99 ? 12.634 -10.961 -0.790 1.00 91.69 99 ASP A CA 1
ATOM 804 C C . ASP A 1 99 ? 11.282 -11.165 -1.508 1.00 91.69 99 ASP A C 1
ATOM 806 O O . ASP A 1 99 ? 10.340 -11.706 -0.926 1.00 91.69 99 ASP A O 1
ATOM 810 N N . GLY A 1 100 ? 11.188 -10.749 -2.774 1.00 92.31 100 GLY A N 1
ATOM 811 C CA . GLY A 1 100 ? 9.995 -10.798 -3.615 1.00 92.31 100 GLY A CA 1
ATOM 812 C C . GLY A 1 100 ? 9.041 -9.614 -3.433 1.00 92.31 100 GLY A C 1
ATOM 813 O O . GLY A 1 100 ? 8.026 -9.540 -4.133 1.00 92.31 100 GLY A O 1
ATOM 814 N N . SER A 1 101 ? 9.333 -8.687 -2.517 1.00 91.75 101 SER A N 1
ATOM 815 C CA . SER A 1 101 ? 8.486 -7.518 -2.287 1.00 91.75 101 SER A CA 1
ATOM 816 C C . SER A 1 101 ? 8.636 -6.482 -3.405 1.00 91.75 101 SER A C 1
ATOM 818 O O . SER A 1 101 ? 9.710 -6.288 -3.975 1.00 91.75 101 SER A O 1
ATOM 820 N N . LEU A 1 102 ? 7.534 -5.814 -3.748 1.00 93.69 102 LEU A N 1
ATOM 821 C CA . LEU A 1 102 ? 7.534 -4.775 -4.781 1.00 93.69 102 LEU A CA 1
ATOM 822 C C . LEU A 1 102 ? 8.006 -3.421 -4.232 1.00 93.69 102 LEU A C 1
ATOM 824 O O . LEU A 1 102 ? 8.681 -2.667 -4.924 1.00 93.69 102 LEU A O 1
ATOM 828 N N . PHE A 1 103 ? 7.681 -3.135 -2.973 1.00 94.75 103 PHE A N 1
ATOM 829 C CA . PHE A 1 103 ? 7.965 -1.867 -2.312 1.00 94.75 103 PHE A CA 1
ATOM 830 C C . PHE A 1 103 ? 8.841 -2.074 -1.087 1.00 94.75 103 PHE A C 1
ATOM 832 O O . PHE A 1 103 ? 8.679 -3.039 -0.335 1.00 94.75 103 PHE A O 1
ATOM 839 N N . THR A 1 104 ? 9.777 -1.157 -0.886 1.00 92.94 104 THR A N 1
ATOM 840 C CA . THR A 1 104 ? 10.560 -1.056 0.340 1.00 92.94 104 THR A CA 1
ATOM 841 C C . THR A 1 104 ? 9.649 -0.660 1.502 1.00 92.94 104 THR A C 1
ATOM 843 O O . THR A 1 104 ? 8.530 -0.172 1.321 1.00 92.94 104 THR A O 1
ATOM 846 N N . TRP A 1 105 ? 10.141 -0.817 2.729 1.00 90.44 105 TRP A N 1
ATOM 847 C CA . TRP A 1 105 ? 9.417 -0.368 3.920 1.00 90.44 105 TRP A CA 1
ATOM 848 C C . TRP A 1 105 ? 9.090 1.131 3.892 1.00 90.44 105 TRP A C 1
ATOM 850 O O . TRP A 1 105 ? 7.987 1.516 4.278 1.00 90.44 105 TRP A O 1
ATOM 860 N N . CYS A 1 106 ? 10.014 1.963 3.404 1.00 92.56 106 CYS A N 1
ATOM 861 C CA . CYS A 1 106 ? 9.803 3.405 3.278 1.00 92.56 106 CYS A CA 1
ATOM 862 C C . CYS A 1 106 ? 8.709 3.724 2.252 1.00 92.56 106 CYS A C 1
ATOM 864 O O . CYS A 1 106 ? 7.806 4.503 2.542 1.00 92.56 106 CYS A O 1
ATOM 866 N N . GLU A 1 107 ? 8.742 3.083 1.082 1.00 95.19 107 GLU A N 1
ATOM 867 C CA . GLU A 1 107 ? 7.713 3.247 0.045 1.00 95.19 107 GLU A CA 1
ATOM 868 C C . GLU A 1 107 ? 6.332 2.823 0.549 1.00 95.19 107 GLU A C 1
ATOM 870 O O . GLU A 1 107 ? 5.357 3.546 0.355 1.00 95.19 107 GLU A O 1
ATOM 875 N N . HIS A 1 108 ? 6.248 1.700 1.269 1.00 92.44 108 HIS A N 1
ATOM 876 C CA . HIS A 1 108 ? 5.011 1.300 1.932 1.00 92.44 108 HIS A CA 1
ATOM 877 C C . HIS A 1 108 ? 4.519 2.366 2.915 1.00 92.44 108 HIS A C 1
ATOM 879 O O . HIS A 1 108 ? 3.346 2.720 2.864 1.00 92.44 108 HIS A O 1
ATOM 885 N N . PHE A 1 109 ? 5.381 2.899 3.787 1.00 92.31 109 PHE A N 1
ATOM 886 C CA . PHE A 1 109 ? 4.999 3.962 4.725 1.00 92.31 109 PHE A CA 1
ATOM 887 C C . PHE A 1 109 ? 4.446 5.199 4.006 1.00 92.31 109 PHE A C 1
ATOM 889 O O . PHE A 1 109 ? 3.404 5.720 4.400 1.00 92.31 109 PHE A O 1
ATOM 896 N N . HIS A 1 110 ? 5.096 5.629 2.924 1.00 94.75 110 HIS A N 1
ATOM 897 C CA . HIS A 1 110 ? 4.621 6.744 2.109 1.00 94.75 110 HIS A CA 1
ATOM 898 C C . HIS A 1 110 ? 3.263 6.456 1.463 1.00 94.75 110 HIS A C 1
ATOM 900 O O . HIS A 1 110 ? 2.387 7.313 1.528 1.00 94.75 110 HIS A O 1
ATOM 906 N N . CYS A 1 111 ? 3.049 5.248 0.935 1.00 95.56 111 CYS A N 1
ATOM 907 C CA . CYS A 1 111 ? 1.748 4.850 0.394 1.00 95.56 111 CYS A CA 1
ATOM 908 C C . CYS A 1 111 ? 0.655 4.870 1.471 1.00 95.56 111 CYS A C 1
ATOM 910 O O . CYS A 1 111 ? -0.415 5.421 1.240 1.00 95.56 111 CYS A O 1
ATOM 912 N N . TYR A 1 112 ? 0.915 4.318 2.665 1.00 92.88 112 TYR A N 1
ATOM 913 C CA . TYR A 1 112 ? -0.056 4.359 3.766 1.00 92.88 112 TYR A CA 1
ATOM 914 C C . TYR A 1 112 ? -0.385 5.789 4.178 1.00 92.88 112 TYR A C 1
ATOM 916 O O . TYR A 1 112 ? -1.556 6.098 4.363 1.00 92.88 112 TYR A O 1
ATOM 924 N N . ASN A 1 113 ? 0.619 6.658 4.303 1.00 92.56 113 ASN A N 1
ATOM 925 C CA . ASN A 1 113 ? 0.376 8.061 4.619 1.00 92.56 113 ASN A CA 1
ATOM 926 C C . ASN A 1 113 ? -0.466 8.728 3.536 1.00 92.56 113 ASN A C 1
ATOM 928 O O . ASN A 1 113 ? -1.442 9.384 3.868 1.00 92.56 113 ASN A O 1
ATOM 932 N N . HIS A 1 114 ? -0.127 8.532 2.263 1.00 94.31 114 HIS A N 1
ATOM 933 C CA . HIS A 1 114 ? -0.888 9.092 1.148 1.00 94.31 114 HIS A CA 1
ATOM 934 C C . HIS A 1 114 ? -2.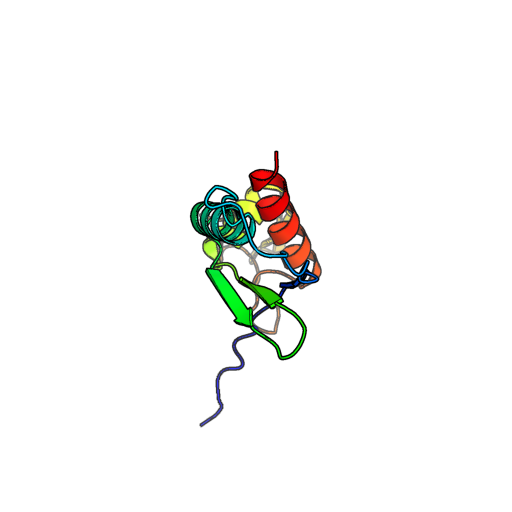359 8.670 1.189 1.00 94.31 114 HIS A C 1
ATOM 936 O O . HIS A 1 114 ? -3.238 9.524 1.145 1.00 94.31 114 HIS A O 1
ATOM 942 N N . ILE A 1 115 ? -2.632 7.379 1.400 1.00 93.50 115 ILE A N 1
ATOM 943 C CA . ILE A 1 115 ? -4.004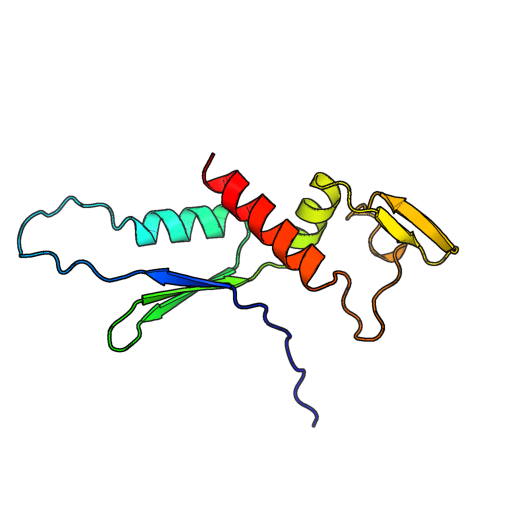 6.866 1.515 1.00 93.50 115 ILE A CA 1
ATOM 944 C C . ILE A 1 115 ? -4.709 7.443 2.752 1.00 93.50 115 ILE A C 1
ATOM 946 O O . ILE A 1 115 ? -5.825 7.936 2.650 1.00 93.50 115 ILE A O 1
ATOM 950 N N . ILE A 1 116 ? -4.073 7.402 3.927 1.00 91.06 116 ILE A N 1
ATOM 951 C CA . ILE A 1 116 ? -4.687 7.851 5.188 1.00 91.06 116 ILE A CA 1
ATOM 952 C C . ILE A 1 116 ? -4.974 9.354 5.154 1.00 91.06 116 ILE A C 1
ATOM 954 O O . ILE A 1 116 ? -6.072 9.769 5.512 1.00 91.06 116 ILE A O 1
ATOM 958 N N . TYR A 1 117 ? -4.016 10.174 4.722 1.00 88.56 117 TYR A N 1
ATOM 959 C CA . TYR A 1 117 ? -4.213 11.621 4.640 1.00 88.56 117 TYR A CA 1
ATOM 960 C C . TYR A 1 117 ? -5.170 12.007 3.511 1.00 88.56 117 TYR A C 1
ATOM 962 O O . TYR A 1 117 ? -5.918 12.962 3.682 1.00 88.56 117 TYR A O 1
ATOM 970 N N . GLY A 1 118 ? -5.228 11.237 2.420 1.00 86.69 118 GLY A N 1
ATOM 971 C CA . GLY A 1 118 ? -6.238 11.414 1.375 1.00 86.69 118 GLY A CA 1
ATOM 972 C C . GLY A 1 118 ? -7.675 11.148 1.841 1.00 86.69 118 GLY A C 1
ATOM 973 O O . GLY A 1 118 ? -8.603 11.659 1.233 1.00 86.69 118 GLY A O 1
ATOM 974 N N . ILE A 1 119 ? -7.868 10.383 2.922 1.00 82.56 119 ILE A N 1
ATOM 975 C CA . ILE A 1 119 ? -9.187 10.125 3.530 1.00 82.56 119 ILE A CA 1
ATOM 976 C C . ILE A 1 119 ? -9.587 11.231 4.522 1.00 82.56 119 ILE A C 1
ATOM 978 O O . ILE A 1 119 ? -10.770 11.484 4.729 1.00 82.56 119 ILE A O 1
ATOM 982 N N . VAL A 1 120 ? -8.611 11.873 5.171 1.00 63.94 120 VAL A N 1
ATOM 983 C CA . VAL A 1 120 ? -8.849 12.883 6.221 1.00 63.94 120 VAL A CA 1
ATOM 984 C C . VAL A 1 120 ? -9.092 14.292 5.643 1.00 63.94 120 VAL A C 1
ATOM 986 O O . VAL A 1 120 ? -9.533 15.173 6.384 1.00 63.94 120 VAL A O 1
ATOM 989 N N . CYS A 1 121 ? -8.817 14.519 4.354 1.00 44.75 121 CYS A N 1
ATOM 990 C CA . CYS A 1 121 ? -8.890 15.828 3.691 1.00 44.75 121 CYS A CA 1
ATOM 991 C C . CYS A 1 121 ? -10.116 16.011 2.791 1.00 44.75 121 CYS A C 1
ATOM 993 O O . CYS A 1 121 ? -10.515 15.045 2.108 1.00 44.75 121 CYS A O 1
#